Protein AF-A0A4Y8KQW5-F1 (afdb_monomer_lite)

Radius of gyration: 12.2 Å; chains: 1; bounding box: 23×31×39 Å

InterPro domains:
  IPR009061 Putative DNA-binding domain superfamily [SSF46955] (12-61)
  IPR010093 SinI-like, DNA-binding domain [TIGR01764] (17-57)
  IPR041657 Helix-turn-helix domain, group 17 [PF12728] (13-61)

pLDDT: mean 73.67, std 13.32, range [45.81, 92.0]

Structure (mmCIF, N/CA/C/O backbone):
data_AF-A0A4Y8KQW5-F1
#
_entry.id   AF-A0A4Y8KQW5-F1
#
loop_
_atom_site.group_PDB
_atom_site.id
_atom_site.type_symbol
_atom_site.label_atom_id
_atom_site.label_alt_id
_atom_site.label_comp_id
_atom_site.label_asym_id
_atom_site.label_entity_id
_atom_site.label_seq_id
_atom_site.pdbx_PDB_ins_code
_atom_site.Cartn_x
_atom_site.Cartn_y
_atom_site.Cartn_z
_atom_site.occupancy
_atom_site.B_iso_or_equiv
_atom_site.auth_seq_id
_atom_site.auth_comp_id
_atom_site.auth_asym_id
_atom_site.auth_atom_id
_atom_site.pdbx_PDB_model_num
ATOM 1 N N . MET A 1 1 ? 2.497 -3.456 -31.452 1.00 47.72 1 MET A N 1
ATOM 2 C CA . MET A 1 1 ? 1.428 -3.792 -30.488 1.00 47.72 1 MET A CA 1
ATOM 3 C C . MET A 1 1 ? 2.044 -3.749 -29.104 1.00 47.72 1 MET A C 1
ATOM 5 O O . MET A 1 1 ? 2.893 -4.581 -28.820 1.00 47.72 1 MET A O 1
ATOM 9 N N . THR A 1 2 ? 1.725 -2.738 -28.298 1.00 54.91 2 THR A N 1
ATOM 10 C CA . THR A 1 2 ? 2.192 -2.660 -26.907 1.00 54.91 2 THR A CA 1
ATOM 11 C C . THR A 1 2 ? 1.300 -3.572 -26.078 1.00 54.91 2 THR A C 1
ATOM 13 O O . THR A 1 2 ? 0.086 -3.387 -26.075 1.00 54.91 2 THR A O 1
ATOM 16 N N . ASP A 1 3 ? 1.883 -4.586 -25.448 1.00 60.66 3 ASP A N 1
ATOM 17 C CA . ASP A 1 3 ? 1.156 -5.514 -24.589 1.00 60.66 3 ASP A CA 1
ATOM 18 C C . ASP A 1 3 ? 0.527 -4.738 -23.405 1.00 60.66 3 ASP A C 1
ATOM 20 O O . ASP A 1 3 ? 1.249 -4.038 -22.684 1.00 60.66 3 ASP A O 1
ATOM 24 N N . PRO A 1 4 ? -0.804 -4.785 -23.207 1.00 57.78 4 PRO A N 1
ATOM 25 C CA . PRO A 1 4 ? -1.471 -4.033 -22.144 1.00 57.78 4 PRO A CA 1
ATOM 26 C C . PRO A 1 4 ? -1.037 -4.475 -20.737 1.00 57.78 4 PRO A C 1
ATOM 28 O O . PRO A 1 4 ? -0.986 -3.637 -19.837 1.00 57.78 4 PRO A O 1
ATOM 31 N N . LEU A 1 5 ? -0.629 -5.737 -20.553 1.00 56.59 5 LEU A N 1
ATOM 32 C CA . LEU A 1 5 ? -0.079 -6.227 -19.287 1.00 56.59 5 LEU A CA 1
ATOM 33 C C . LEU A 1 5 ? 1.326 -5.664 -19.048 1.00 56.59 5 LEU A C 1
ATOM 35 O O . LEU A 1 5 ? 1.674 -5.352 -17.910 1.00 56.59 5 LEU A O 1
ATOM 39 N N . ALA A 1 6 ? 2.119 -5.472 -20.106 1.00 56.88 6 ALA A N 1
ATOM 40 C CA . ALA A 1 6 ? 3.426 -4.820 -19.991 1.00 56.88 6 ALA A CA 1
ATOM 41 C C . ALA A 1 6 ? 3.304 -3.343 -19.571 1.00 56.88 6 ALA A C 1
ATOM 43 O O . ALA A 1 6 ? 4.156 -2.839 -18.838 1.00 56.88 6 ALA A O 1
ATOM 44 N N . ASN A 1 7 ? 2.231 -2.657 -19.980 1.00 54.91 7 ASN A N 1
ATOM 45 C CA . ASN A 1 7 ? 1.953 -1.287 -19.547 1.00 54.91 7 ASN A CA 1
ATOM 46 C C . ASN A 1 7 ? 1.465 -1.221 -18.083 1.00 54.91 7 ASN A C 1
ATOM 48 O O . ASN A 1 7 ? 1.864 -0.313 -17.353 1.00 54.91 7 ASN A O 1
ATOM 52 N N . ASP A 1 8 ? 0.680 -2.204 -17.623 1.00 57.09 8 ASP A N 1
ATOM 53 C CA . ASP A 1 8 ? 0.305 -2.345 -16.202 1.00 57.09 8 ASP A CA 1
ATOM 54 C C . ASP A 1 8 ? 1.524 -2.625 -15.309 1.00 57.09 8 ASP A C 1
ATOM 56 O O . ASP A 1 8 ? 1.625 -2.094 -14.207 1.00 57.09 8 ASP A O 1
ATOM 60 N N . MET A 1 9 ? 2.522 -3.377 -15.786 1.00 54.31 9 MET A N 1
ATOM 61 C CA . MET A 1 9 ? 3.750 -3.631 -15.012 1.00 54.31 9 MET A CA 1
ATOM 62 C C . MET A 1 9 ? 4.561 -2.361 -14.698 1.00 54.31 9 MET A C 1
ATOM 64 O O . MET A 1 9 ? 5.340 -2.355 -13.740 1.00 54.31 9 MET A O 1
ATOM 68 N N . LEU A 1 10 ? 4.377 -1.288 -15.476 1.00 55.50 10 LEU A N 1
ATOM 69 C CA . LEU A 1 10 ? 5.009 0.019 -15.269 1.00 55.50 10 LEU A CA 1
ATOM 70 C C . LEU A 1 10 ? 4.158 0.967 -14.411 1.00 55.50 10 LEU A C 1
ATOM 72 O O . LEU A 1 10 ? 4.659 2.017 -13.989 1.00 55.50 10 LEU A O 1
ATOM 76 N N . ARG A 1 11 ? 2.893 0.623 -14.126 1.00 67.19 11 ARG A N 1
ATOM 77 C CA . ARG A 1 11 ? 2.045 1.430 -13.248 1.00 67.19 11 ARG A CA 1
ATOM 78 C C . ARG A 1 11 ? 2.549 1.356 -11.818 1.00 67.19 11 ARG A C 1
ATOM 80 O O . ARG A 1 11 ? 2.825 0.295 -11.253 1.00 67.19 11 ARG A O 1
ATOM 87 N N . ALA A 1 12 ? 2.678 2.540 -11.240 1.00 69.44 12 ALA A N 1
ATOM 88 C CA . ALA A 1 12 ? 3.184 2.723 -9.903 1.00 69.44 12 ALA A CA 1
ATOM 89 C C . ALA A 1 12 ? 2.226 3.642 -9.141 1.00 69.44 12 ALA A C 1
ATOM 91 O O . ALA A 1 12 ? 2.050 4.804 -9.511 1.00 69.44 12 ALA A O 1
ATOM 92 N N . TYR A 1 13 ? 1.604 3.107 -8.096 1.00 79.50 13 TYR A N 1
ATOM 93 C CA . TYR A 1 13 ? 0.574 3.777 -7.307 1.00 79.50 13 TYR A CA 1
ATOM 94 C C . TYR A 1 13 ? 1.197 4.508 -6.119 1.00 79.50 13 TYR A C 1
ATOM 96 O O . TYR A 1 13 ? 2.182 4.036 -5.541 1.00 79.50 13 TYR A O 1
ATOM 104 N N . SER A 1 14 ? 0.648 5.667 -5.754 1.00 81.81 14 SER A N 1
ATOM 105 C CA . SER A 1 14 ? 1.038 6.343 -4.515 1.00 81.81 14 SER A CA 1
ATOM 106 C C . SER A 1 14 ? 0.504 5.585 -3.290 1.00 81.81 14 SER A C 1
ATOM 108 O O . SER A 1 14 ? -0.377 4.740 -3.410 1.00 81.81 14 SER A O 1
ATOM 110 N N . LEU A 1 15 ? 1.020 5.863 -2.088 1.00 84.31 15 LEU A N 1
ATOM 111 C CA . LEU A 1 15 ? 0.492 5.214 -0.877 1.00 84.31 15 LEU A CA 1
ATOM 112 C C . LEU A 1 15 ? -1.010 5.480 -0.642 1.00 84.31 15 LEU A C 1
ATOM 114 O O . LEU A 1 15 ? -1.690 4.528 -0.269 1.00 84.31 15 LEU A O 1
ATOM 118 N N . PRO A 1 16 ? -1.545 6.701 -0.866 1.00 84.31 16 PRO A N 1
ATOM 119 C CA . PRO A 1 16 ? -2.992 6.942 -0.824 1.00 84.31 16 PRO A CA 1
ATOM 120 C C . PRO A 1 16 ? -3.775 6.080 -1.815 1.00 84.31 16 PRO A C 1
ATOM 122 O O . PRO A 1 16 ? -4.717 5.408 -1.419 1.00 84.31 16 PRO A O 1
ATOM 125 N N . ASP A 1 17 ? -3.318 6.004 -3.066 1.00 82.94 17 ASP A N 1
ATOM 126 C CA . ASP A 1 17 ? -3.958 5.186 -4.107 1.00 82.94 17 ASP A CA 1
ATOM 127 C C . ASP A 1 17 ? -3.996 3.691 -3.750 1.00 82.94 17 ASP A C 1
ATOM 129 O O . ASP A 1 17 ? -4.910 2.967 -4.150 1.00 82.94 17 ASP A O 1
ATOM 133 N N . VAL A 1 18 ? -2.964 3.212 -3.051 1.00 85.56 18 VAL A N 1
ATOM 134 C CA . VAL A 1 18 ? -2.864 1.829 -2.565 1.00 85.56 18 VAL A CA 1
ATOM 135 C C . VAL A 1 18 ? -3.783 1.607 -1.369 1.00 85.56 18 VAL A C 1
ATOM 137 O O . VAL A 1 18 ? -4.437 0.573 -1.303 1.00 85.56 18 VAL A O 1
ATOM 140 N N . ALA A 1 19 ? -3.853 2.572 -0.450 1.00 89.19 19 ALA A N 1
ATOM 141 C CA . ALA A 1 19 ? -4.748 2.531 0.703 1.00 89.19 19 ALA A CA 1
ATOM 142 C C . ALA A 1 19 ? -6.215 2.426 0.267 1.00 89.19 19 ALA A C 1
ATOM 144 O O . ALA A 1 19 ? -6.932 1.567 0.767 1.00 89.19 19 ALA A O 1
ATOM 145 N N . GLU A 1 20 ? -6.623 3.226 -0.721 1.00 87.62 20 GLU A N 1
ATOM 146 C CA . GLU A 1 20 ? -7.971 3.168 -1.297 1.00 87.62 20 GLU A CA 1
ATOM 147 C C . GLU A 1 20 ? -8.257 1.824 -1.979 1.00 87.62 20 GLU A C 1
ATOM 149 O O . GLU A 1 20 ? -9.320 1.245 -1.785 1.00 87.62 20 GLU A O 1
ATOM 154 N N . ARG A 1 21 ? -7.303 1.283 -2.749 1.00 85.62 21 ARG A N 1
ATOM 155 C CA . ARG A 1 21 ? -7.481 0.004 -3.467 1.00 85.62 21 ARG A CA 1
ATOM 156 C C . ARG A 1 21 ? -7.553 -1.211 -2.554 1.00 85.62 21 ARG A C 1
ATOM 158 O O . ARG A 1 21 ? -8.215 -2.184 -2.898 1.00 85.62 21 ARG A O 1
ATOM 165 N N . LEU A 1 22 ? -6.811 -1.178 -1.453 1.00 85.56 22 LEU A N 1
ATOM 166 C CA . LEU A 1 22 ? -6.792 -2.247 -0.458 1.00 85.56 22 LEU A CA 1
ATOM 167 C C . LEU A 1 22 ? -7.874 -2.063 0.613 1.00 85.56 22 LEU A C 1
ATOM 169 O O . LEU A 1 22 ? -8.026 -2.949 1.445 1.00 85.56 22 LEU A O 1
ATOM 173 N N . ASP A 1 23 ? -8.588 -0.934 0.608 1.00 89.88 23 ASP A N 1
ATOM 174 C CA . ASP A 1 23 ? -9.535 -0.529 1.652 1.00 89.88 23 ASP A CA 1
ATOM 175 C C . ASP A 1 23 ? -8.921 -0.572 3.068 1.00 89.88 23 ASP A C 1
ATOM 177 O O . ASP A 1 23 ? -9.496 -1.064 4.039 1.00 89.88 23 ASP A O 1
ATOM 181 N N . VAL A 1 24 ? -7.685 -0.071 3.197 1.00 91.38 24 VAL A N 1
ATOM 182 C CA . VAL A 1 24 ? -6.955 -0.021 4.474 1.00 91.38 24 VAL A CA 1
ATOM 183 C C . VAL A 1 24 ? -6.368 1.358 4.739 1.00 91.38 24 VAL A C 1
ATOM 185 O O . VAL A 1 24 ? -6.127 2.158 3.843 1.00 91.38 24 VAL A O 1
ATOM 188 N N . SER A 1 25 ? -6.053 1.640 6.004 1.00 92.00 25 SER A N 1
ATOM 189 C CA . SER A 1 25 ? -5.419 2.909 6.370 1.00 92.00 25 SER A CA 1
ATOM 190 C C . SER A 1 25 ? -4.007 3.063 5.778 1.00 92.00 25 SER A C 1
ATOM 192 O O . SER A 1 25 ? -3.247 2.097 5.680 1.00 92.00 25 SER A O 1
ATOM 194 N N . LEU A 1 26 ? -3.574 4.305 5.523 1.00 88.81 26 LEU A N 1
ATOM 195 C CA . LEU A 1 26 ? -2.181 4.625 5.155 1.00 88.81 26 LEU A CA 1
ATOM 196 C C . LEU A 1 26 ? -1.147 4.081 6.156 1.00 88.81 26 LEU A C 1
ATOM 198 O O . LEU A 1 26 ? -0.022 3.749 5.780 1.00 88.81 26 LEU A O 1
ATOM 202 N N . LYS A 1 27 ? -1.514 4.000 7.441 1.00 91.56 27 LYS A N 1
ATOM 203 C CA . LYS A 1 27 ? -0.670 3.414 8.490 1.00 91.56 27 LYS A CA 1
ATOM 204 C C . LYS A 1 27 ? -0.498 1.909 8.279 1.00 91.56 27 LYS A C 1
ATOM 206 O O . LYS A 1 27 ? 0.609 1.406 8.448 1.00 91.56 27 LYS A O 1
ATOM 211 N N . THR A 1 28 ? -1.562 1.221 7.874 1.00 91.06 28 THR A N 1
ATOM 212 C CA . THR A 1 28 ? -1.530 -0.199 7.503 1.00 91.06 28 THR A CA 1
ATOM 213 C C . THR A 1 28 ? -0.641 -0.411 6.284 1.00 91.06 28 THR A C 1
ATOM 215 O O . THR A 1 28 ? 0.270 -1.226 6.355 1.00 91.06 28 THR A O 1
ATOM 218 N N . VAL A 1 29 ? -0.802 0.392 5.225 1.00 88.44 29 VAL A N 1
ATOM 219 C CA . VAL A 1 29 ? 0.056 0.306 4.027 1.00 88.44 29 VAL A CA 1
ATOM 220 C C . VAL A 1 29 ? 1.537 0.474 4.382 1.00 88.44 29 VAL A C 1
ATOM 222 O O . VAL A 1 29 ? 2.373 -0.306 3.935 1.00 88.44 29 VAL A O 1
ATOM 225 N N . ARG A 1 30 ? 1.882 1.455 5.229 1.00 86.56 30 ARG A N 1
ATOM 226 C CA . ARG A 1 30 ? 3.263 1.640 5.715 1.00 86.56 30 ARG A CA 1
ATOM 227 C C . ARG A 1 30 ? 3.774 0.420 6.480 1.00 86.56 30 ARG A C 1
ATOM 229 O O . ARG A 1 30 ? 4.868 -0.041 6.192 1.00 86.56 30 ARG A O 1
ATOM 236 N N . ARG A 1 31 ? 2.961 -0.147 7.375 1.00 89.19 31 ARG A N 1
ATOM 237 C CA . ARG A 1 31 ? 3.313 -1.369 8.110 1.00 89.19 31 ARG A CA 1
ATOM 238 C C . ARG A 1 31 ? 3.564 -2.555 7.172 1.00 89.19 31 ARG A C 1
ATOM 240 O O . ARG A 1 31 ? 4.503 -3.298 7.410 1.00 89.19 31 ARG A O 1
ATOM 247 N N . MET A 1 32 ? 2.763 -2.718 6.121 1.00 84.81 32 MET A N 1
ATOM 248 C CA . MET A 1 32 ? 2.937 -3.789 5.128 1.00 84.81 32 MET A CA 1
ATOM 249 C C . MET A 1 32 ? 4.227 -3.613 4.319 1.00 84.81 32 MET A C 1
ATOM 251 O O . MET A 1 32 ? 4.903 -4.585 3.999 1.00 84.81 32 MET A O 1
ATOM 255 N N . ILE A 1 33 ? 4.608 -2.369 4.021 1.00 85.88 33 ILE A N 1
ATOM 256 C CA . ILE A 1 33 ? 5.905 -2.053 3.407 1.00 85.88 33 ILE A CA 1
ATOM 257 C C . ILE A 1 33 ? 7.049 -2.402 4.364 1.00 85.88 33 ILE A C 1
ATOM 259 O O . ILE A 1 33 ? 7.996 -3.072 3.957 1.00 85.88 33 ILE A O 1
ATOM 263 N N . ASP A 1 34 ? 6.952 -1.980 5.627 1.00 84.00 34 ASP A N 1
ATOM 264 C CA . ASP A 1 34 ? 7.969 -2.248 6.650 1.00 84.00 34 ASP A CA 1
ATOM 265 C C . ASP A 1 34 ? 8.110 -3.757 6.933 1.00 84.00 34 ASP A C 1
ATOM 267 O O . ASP A 1 34 ? 9.211 -4.242 7.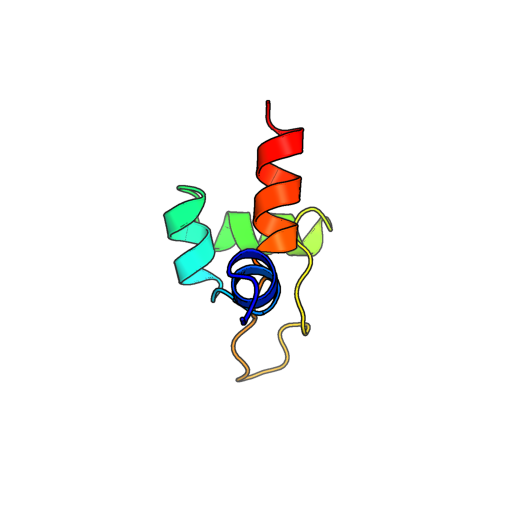182 1.00 84.00 34 ASP A O 1
ATOM 271 N N . ALA A 1 35 ? 7.008 -4.509 6.839 1.00 84.25 35 ALA A N 1
ATOM 272 C CA . ALA A 1 35 ? 6.970 -5.968 6.951 1.00 84.25 35 ALA A CA 1
ATOM 273 C C . ALA A 1 35 ? 7.476 -6.700 5.691 1.00 84.25 35 ALA A C 1
ATOM 275 O O . ALA A 1 35 ? 7.688 -7.910 5.729 1.00 84.25 35 ALA A O 1
ATOM 276 N N . GLY A 1 36 ? 7.681 -5.988 4.576 1.00 82.94 36 GLY A N 1
ATOM 277 C CA . GLY A 1 36 ? 8.121 -6.561 3.301 1.00 82.94 36 GLY A CA 1
ATOM 278 C C . GLY A 1 36 ? 7.010 -7.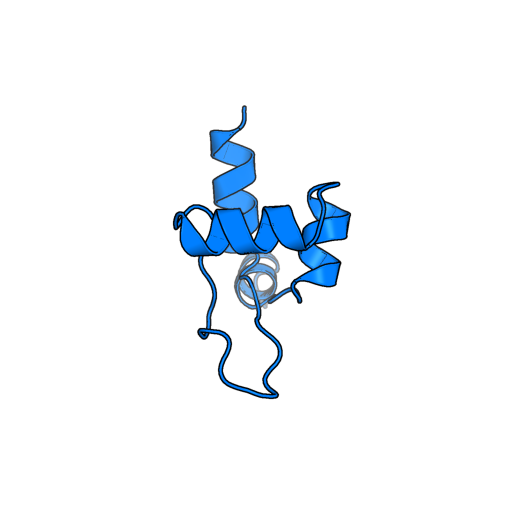199 2.457 1.00 82.94 36 GLY A C 1
ATOM 279 O O . GLY A 1 36 ? 7.306 -7.768 1.407 1.00 82.94 36 GLY A O 1
ATOM 280 N N . GLU A 1 37 ? 5.748 -7.074 2.873 1.00 82.44 37 GLU A N 1
ATOM 281 C CA . GLU A 1 37 ? 4.565 -7.566 2.149 1.00 82.44 37 GLU A CA 1
ATOM 282 C C . GLU A 1 37 ? 4.286 -6.743 0.879 1.00 82.44 37 GLU A C 1
ATOM 284 O O . GLU A 1 37 ? 3.811 -7.271 -0.124 1.00 82.44 37 GLU A O 1
ATOM 289 N N . LEU A 1 38 ? 4.627 -5.447 0.888 1.00 81.31 38 LEU A N 1
ATOM 290 C CA . LEU A 1 38 ? 4.522 -4.558 -0.273 1.00 81.31 38 LEU A CA 1
ATOM 291 C C . LEU A 1 38 ? 5.904 -4.083 -0.729 1.00 81.31 38 LEU A C 1
ATOM 293 O O . LEU A 1 38 ? 6.588 -3.338 -0.024 1.00 81.31 38 LEU A O 1
ATOM 297 N N . LYS A 1 39 ? 6.300 -4.436 -1.959 1.00 78.44 39 LYS A N 1
ATOM 298 C CA . LYS A 1 39 ? 7.543 -3.920 -2.550 1.00 78.44 39 LYS A CA 1
ATOM 299 C C . LYS A 1 39 ? 7.332 -2.517 -3.116 1.00 78.44 39 LYS A C 1
ATOM 301 O O . LYS A 1 39 ? 6.445 -2.263 -3.931 1.00 78.44 39 LYS A O 1
ATOM 306 N N . ILE A 1 40 ? 8.213 -1.609 -2.716 1.00 77.38 40 ILE A N 1
ATOM 307 C CA . ILE A 1 40 ? 8.256 -0.224 -3.188 1.00 77.38 40 ILE A CA 1
ATOM 308 C C . ILE A 1 40 ? 9.450 -0.009 -4.112 1.00 77.38 40 ILE A C 1
ATOM 310 O O . ILE A 1 40 ? 10.524 -0.569 -3.902 1.00 77.38 40 ILE A O 1
ATOM 314 N N . PHE A 1 41 ? 9.295 0.849 -5.121 1.00 68.75 41 PHE A N 1
ATOM 315 C CA . PHE A 1 41 ? 10.390 1.160 -6.050 1.00 68.75 41 PHE A CA 1
ATOM 316 C C . PHE A 1 41 ? 11.522 1.969 -5.401 1.00 68.75 41 PHE A C 1
ATOM 318 O O . PHE A 1 41 ? 12.671 1.918 -5.847 1.00 68.75 41 PHE A O 1
ATOM 325 N N . ARG A 1 42 ? 11.205 2.765 -4.373 1.00 61.44 42 ARG A N 1
ATOM 326 C CA . ARG A 1 42 ? 12.158 3.603 -3.637 1.00 61.44 42 ARG A CA 1
ATOM 327 C C . ARG A 1 42 ? 11.693 3.770 -2.186 1.00 61.44 42 ARG A C 1
ATOM 329 O O . ARG A 1 42 ? 10.516 4.072 -1.991 1.00 61.44 42 ARG A O 1
ATOM 336 N N . PRO A 1 43 ? 12.592 3.660 -1.194 1.00 58.19 43 PRO A N 1
ATOM 337 C CA . PRO A 1 43 ? 12.278 3.991 0.193 1.00 58.19 43 PRO A CA 1
ATOM 338 C C . PRO A 1 43 ? 11.922 5.475 0.354 1.00 58.19 43 PRO A C 1
ATOM 340 O O . PRO A 1 43 ? 12.438 6.336 -0.366 1.00 58.19 43 PRO A O 1
ATOM 343 N N . HIS A 1 44 ? 11.039 5.767 1.314 1.00 57.66 44 HIS A N 1
ATOM 344 C CA . HIS A 1 44 ? 10.612 7.123 1.657 1.00 57.66 44 HIS A CA 1
ATOM 345 C C . HIS A 1 44 ? 11.801 7.931 2.201 1.00 57.66 44 HIS A C 1
ATOM 347 O O . HIS A 1 44 ? 12.117 7.874 3.387 1.00 57.66 44 HIS A O 1
ATOM 353 N N . ARG A 1 45 ? 12.475 8.699 1.342 1.00 51.09 45 ARG A N 1
ATOM 354 C CA . ARG A 1 45 ? 13.452 9.713 1.762 1.00 51.09 45 ARG A CA 1
ATOM 355 C C . ARG A 1 45 ? 12.805 11.085 1.596 1.00 51.09 45 ARG A C 1
ATOM 357 O O . ARG A 1 45 ? 12.269 11.361 0.524 1.00 51.09 45 ARG A O 1
ATOM 364 N N . ASN A 1 46 ? 12.832 11.879 2.669 1.00 45.81 46 ASN A N 1
ATOM 365 C CA . ASN A 1 46 ? 12.260 13.224 2.824 1.00 45.81 46 ASN A CA 1
ATOM 366 C C . ASN A 1 46 ? 11.851 13.913 1.509 1.00 45.81 46 ASN A C 1
ATOM 368 O O . ASN A 1 46 ? 12.700 14.255 0.687 1.00 45.81 46 ASN A O 1
ATOM 372 N N . GLY A 1 47 ? 10.541 14.122 1.336 1.00 55.66 47 GLY A N 1
ATOM 373 C CA . GLY A 1 47 ? 9.964 14.890 0.227 1.00 55.66 47 GLY A CA 1
ATOM 374 C C . GLY A 1 47 ? 9.695 14.117 -1.070 1.00 55.66 47 GLY A C 1
ATOM 375 O O . GLY A 1 47 ? 9.240 14.727 -2.033 1.00 55.66 47 GLY A O 1
ATOM 376 N N . ARG A 1 48 ? 9.947 12.799 -1.135 1.00 57.56 48 ARG A N 1
ATOM 377 C CA . ARG A 1 48 ? 9.66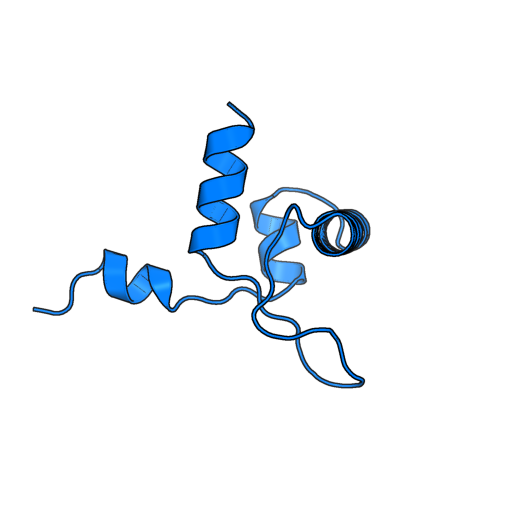5 11.986 -2.336 1.00 57.56 48 ARG A CA 1
ATOM 378 C C . ARG A 1 48 ? 8.489 11.030 -2.135 1.00 57.56 48 ARG A C 1
ATOM 380 O O . ARG A 1 48 ? 8.476 10.236 -1.198 1.00 57.56 48 ARG A O 1
ATOM 387 N N . THR A 1 49 ? 7.535 11.075 -3.066 1.00 60.91 49 TH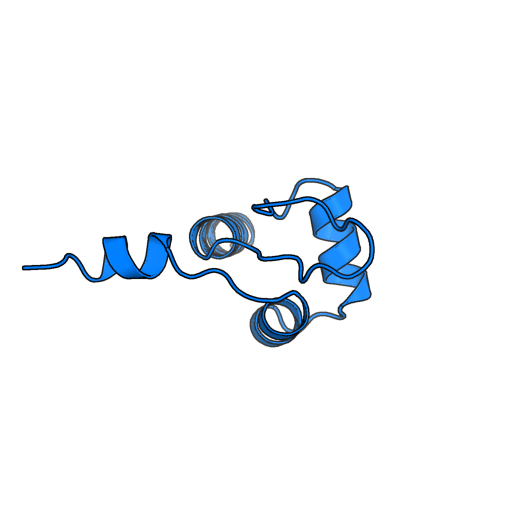R A N 1
ATOM 388 C CA . THR A 1 49 ? 6.364 10.190 -3.117 1.00 60.91 49 THR A CA 1
ATOM 389 C C . THR A 1 49 ? 6.801 8.737 -3.295 1.00 60.91 49 THR A C 1
ATOM 391 O O . THR A 1 49 ? 7.402 8.378 -4.309 1.00 60.91 49 THR A O 1
ATOM 394 N N . VAL A 1 50 ? 6.496 7.893 -2.309 1.00 68.62 50 VAL A N 1
ATOM 395 C CA . VAL A 1 50 ? 6.687 6.441 -2.414 1.00 68.62 50 VAL A CA 1
ATOM 396 C C . VAL A 1 50 ? 5.708 5.890 -3.438 1.00 68.62 50 VAL A C 1
ATOM 398 O O . VAL A 1 50 ? 4.535 6.265 -3.446 1.00 68.62 50 VAL A O 1
ATOM 401 N N . ARG A 1 51 ? 6.208 4.998 -4.293 1.00 74.94 51 ARG A N 1
ATOM 402 C CA . ARG A 1 51 ? 5.424 4.338 -5.329 1.00 74.94 51 ARG A CA 1
ATOM 403 C C . ARG A 1 51 ? 5.512 2.819 -5.19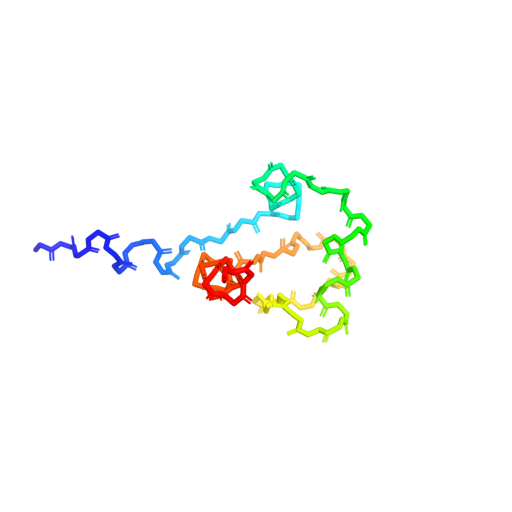6 1.00 74.94 51 ARG A C 1
ATOM 405 O O . ARG A 1 51 ? 6.617 2.274 -5.118 1.00 74.94 51 ARG A O 1
ATOM 412 N N . VAL A 1 52 ? 4.353 2.169 -5.174 1.00 74.50 52 VAL A N 1
ATOM 413 C CA . VAL A 1 52 ? 4.174 0.708 -5.130 1.00 74.50 52 VAL A CA 1
ATOM 414 C C . VAL A 1 52 ? 3.893 0.215 -6.545 1.00 74.50 52 VAL A C 1
ATOM 416 O O . VAL A 1 52 ? 3.095 0.827 -7.253 1.00 74.50 52 VAL A O 1
ATOM 419 N N . SER A 1 53 ? 4.550 -0.863 -6.975 1.00 77.12 53 SER A N 1
ATOM 420 C CA . SER A 1 53 ? 4.303 -1.436 -8.301 1.00 77.12 53 SER A CA 1
ATOM 421 C C . SER A 1 53 ? 2.984 -2.195 -8.349 1.00 77.12 53 SER A C 1
ATOM 423 O O . SER A 1 53 ? 2.629 -2.891 -7.398 1.00 77.12 53 SER A O 1
ATOM 425 N N . GLU A 1 54 ? 2.290 -2.124 -9.484 1.00 77.81 54 GLU A N 1
ATOM 426 C CA . GLU A 1 54 ? 1.073 -2.908 -9.699 1.00 77.81 54 GLU A CA 1
ATOM 427 C C . GLU A 1 54 ? 1.302 -4.414 -9.519 1.00 77.81 54 GLU A C 1
ATOM 429 O O . GLU A 1 54 ? 0.486 -5.100 -8.908 1.00 77.81 54 GLU A O 1
ATOM 434 N N . ARG A 1 55 ? 2.454 -4.920 -9.976 1.00 77.94 55 ARG A N 1
ATOM 435 C CA . ARG A 1 55 ? 2.840 -6.323 -9.787 1.00 77.94 55 ARG A CA 1
ATOM 436 C C . ARG A 1 55 ? 2.820 -6.733 -8.313 1.00 77.94 55 ARG A C 1
ATOM 438 O O . ARG A 1 55 ? 2.268 -7.774 -7.993 1.00 77.94 55 ARG A O 1
ATOM 445 N N . SER A 1 56 ? 3.369 -5.905 -7.425 1.00 76.75 56 SER A N 1
ATOM 446 C CA . SER A 1 56 ? 3.403 -6.224 -5.990 1.00 76.75 56 SER A CA 1
ATOM 447 C C . SER A 1 56 ? 2.008 -6.234 -5.377 1.00 76.75 56 SER A C 1
ATOM 449 O O . SER A 1 56 ? 1.726 -7.055 -4.513 1.00 76.75 56 SER A O 1
ATOM 451 N N . LEU A 1 57 ? 1.130 -5.340 -5.840 1.00 78.06 57 LEU A N 1
ATOM 452 C CA . LEU A 1 57 ? -0.262 -5.313 -5.402 1.00 78.06 57 LEU A CA 1
ATOM 453 C C . 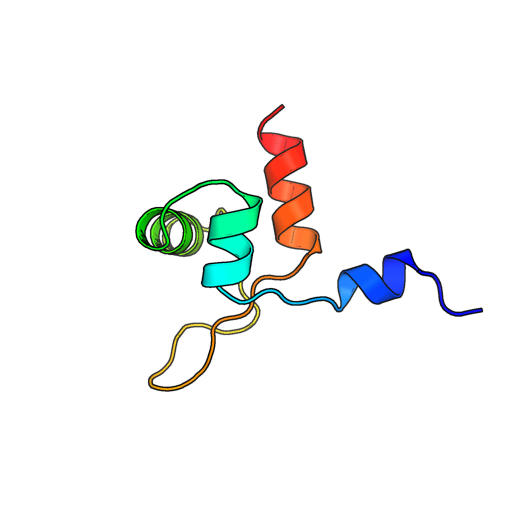LEU A 1 57 ? -1.000 -6.588 -5.838 1.00 78.06 57 LEU A C 1
ATOM 455 O O . LEU A 1 57 ? -1.733 -7.181 -5.054 1.00 78.06 57 LEU A O 1
ATOM 459 N N . ARG A 1 58 ? -0.777 -7.032 -7.079 1.00 80.88 58 ARG A N 1
ATOM 460 C CA . ARG A 1 58 ? -1.369 -8.262 -7.619 1.00 80.88 58 ARG A CA 1
ATOM 461 C C . ARG A 1 58 ? -0.880 -9.510 -6.881 1.00 80.88 58 ARG A C 1
ATOM 463 O O . ARG A 1 58 ? -1.700 -10.357 -6.542 1.00 80.88 58 ARG A O 1
ATOM 470 N N . ASP A 1 59 ? 0.423 -9.599 -6.618 1.00 81.94 59 ASP A N 1
ATOM 471 C CA . ASP A 1 59 ? 1.021 -10.712 -5.871 1.00 81.94 59 ASP A CA 1
ATOM 472 C C . ASP A 1 59 ? 0.407 -10.815 -4.460 1.00 81.94 59 ASP A C 1
ATOM 474 O O . ASP A 1 59 ? 0.078 -11.910 -4.009 1.00 81.94 59 ASP A O 1
ATOM 478 N N . LEU A 1 60 ? 0.164 -9.675 -3.798 1.00 78.94 60 LEU A N 1
ATOM 479 C CA . LEU A 1 60 ? -0.493 -9.625 -2.490 1.00 78.94 60 LEU A CA 1
ATOM 480 C C . LEU A 1 60 ? -1.935 -10.158 -2.540 1.00 78.94 60 LEU A C 1
ATOM 482 O O . LEU A 1 60 ? -2.299 -11.003 -1.725 1.00 78.94 60 LEU A O 1
ATOM 486 N N . PHE A 1 61 ? -2.748 -9.707 -3.502 1.00 78.81 61 PHE A N 1
ATOM 487 C CA . PHE A 1 61 ? -4.119 -10.210 -3.664 1.00 78.81 61 PHE A CA 1
ATOM 488 C C . PHE A 1 61 ? -4.160 -11.719 -3.936 1.00 78.81 61 PHE A C 1
ATOM 490 O O . PHE A 1 61 ? -5.042 -12.405 -3.430 1.00 78.81 61 PHE A O 1
ATOM 497 N N . ALA A 1 62 ? -3.195 -12.246 -4.693 1.00 76.31 62 ALA A N 1
ATOM 498 C CA . ALA A 1 62 ? -3.098 -13.675 -4.984 1.00 76.31 62 ALA A CA 1
ATOM 499 C C . ALA A 1 62 ? -2.668 -14.529 -3.776 1.00 76.31 62 ALA A C 1
ATOM 501 O O . ALA A 1 62 ? -2.828 -15.744 -3.818 1.00 76.31 62 ALA A O 1
ATOM 502 N N . HIS A 1 63 ? -2.087 -13.932 -2.730 1.00 67.50 63 HIS A N 1
ATOM 503 C CA . HIS A 1 63 ? -1.697 -14.626 -1.492 1.00 67.50 63 HIS A CA 1
ATOM 504 C C . HIS A 1 63 ? -2.730 -14.485 -0.364 1.00 67.50 63 HIS A C 1
ATOM 506 O O . HIS A 1 63 ? -2.609 -15.162 0.653 1.00 67.50 63 HIS A O 1
ATOM 512 N N . ALA A 1 64 ? -3.722 -13.605 -0.525 1.00 60.94 64 ALA A N 1
ATOM 513 C CA . ALA A 1 64 ? -4.789 -13.370 0.447 1.00 60.94 64 ALA A CA 1
ATOM 514 C C . ALA A 1 64 ? -6.064 -14.208 0.191 1.00 60.94 64 ALA A C 1
ATOM 516 O O . ALA A 1 64 ? -7.022 -14.081 0.954 1.00 60.94 64 ALA A O 1
ATOM 517 N N . ALA A 1 65 ? -6.080 -15.025 -0.870 1.00 50.69 65 ALA A N 1
ATOM 518 C CA . ALA A 1 65 ? -7.157 -15.947 -1.250 1.00 50.69 65 ALA A CA 1
ATOM 519 C C . ALA A 1 65 ? -6.799 -17.394 -0.883 1.00 50.69 65 ALA A C 1
ATOM 521 O O . ALA A 1 65 ? -7.726 -18.135 -0.487 1.00 50.69 65 ALA A O 1
#

Foldseek 3Di:
DPDVVNVLQPDWDFLVRLCVVVVHDSVVSVVCVVVVLFDWPDPDDPPDTITTRSVSSVVSVVVVD

Organism: NCBI:txid41988

Sequence (65 aa):
MTDPLANDMLRAYSLPDVAERLDVSLKTVRRMIDAGELKIFRPHRNGRTVRVSERSLRDLFAHAA

Secondary structure (DSSP, 8-state):
---HHHHHTT-EEEHHHHHHHHT--HHHHHHHHHTTSS-BSS---TT---EEEHHHHHHHHHH--